Protein AF-A0A0R3MV48-F1 (afdb_monomer)

Solvent-accessible surface area (backbone atoms only — not comparable to full-atom values): 4501 Å² total; per-residue (Å²): 132,88,76,55,69,48,74,31,18,28,39,28,36,80,84,68,49,70,42,71,91,36,54,28,83,41,67,63,58,26,50,52,51,53,53,59,79,45,48,75,54,42,77,37,85,93,41,47,93,54,51,71,72,54,46,52,54,50,50,26,66,78,65,42,48,44,81,44,80,44,77,42,77,56,85,128

Secondary structure (DSSP, 8-state):
---EEEEEEEEE-TTS-EEEEEEESSHHHHHHHHHHHTGGGGGSTTTTT--HHHHHHHHHHHHT-EEEEEEEEE--

Radius of gyration: 14.58 Å; Cα contacts (8 Å, |Δi|>4): 98; chains: 1; bounding box: 28×23×47 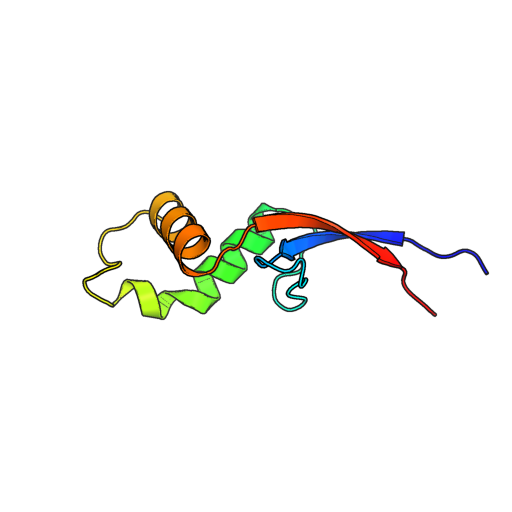Å

pLDDT: mean 87.25, std 8.92, range [56.09, 95.31]

Mean predicted aligned error: 5.05 Å

Structure (mmCIF, N/CA/C/O backbone):
data_AF-A0A0R3MV48-F1
#
_entry.id   AF-A0A0R3MV48-F1
#
loop_
_atom_site.group_PDB
_atom_site.id
_atom_site.type_symbol
_atom_site.label_atom_id
_atom_site.label_alt_id
_atom_site.label_comp_id
_atom_site.label_asym_id
_atom_site.label_entity_id
_atom_site.label_seq_id
_atom_site.pdbx_PDB_ins_code
_atom_site.Cartn_x
_atom_site.Cartn_y
_atom_site.Cartn_z
_atom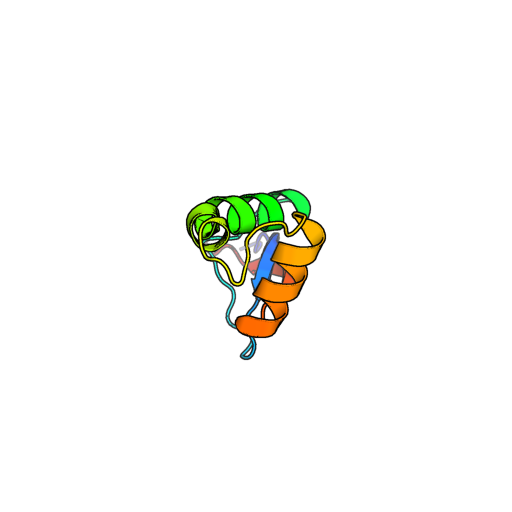_site.occupancy
_atom_site.B_iso_or_equiv
_atom_site.auth_seq_id
_atom_site.auth_comp_id
_atom_site.auth_asym_id
_atom_site.auth_atom_id
_atom_site.pdbx_PDB_model_num
ATOM 1 N N . MET A 1 1 ? 14.016 -8.033 -32.299 1.00 56.09 1 MET A N 1
ATOM 2 C CA . MET A 1 1 ? 13.597 -6.825 -31.543 1.00 56.09 1 MET A CA 1
ATOM 3 C C . MET A 1 1 ? 14.215 -6.855 -30.147 1.00 56.09 1 MET A C 1
ATOM 5 O O . MET A 1 1 ? 14.101 -7.873 -29.480 1.00 56.09 1 MET A O 1
ATOM 9 N N . LYS A 1 2 ? 14.896 -5.789 -29.693 1.00 57.22 2 LYS A N 1
ATOM 10 C CA . LYS A 1 2 ? 15.424 -5.713 -28.314 1.00 57.22 2 LYS A CA 1
ATOM 11 C C . LYS A 1 2 ? 14.270 -5.417 -27.350 1.00 57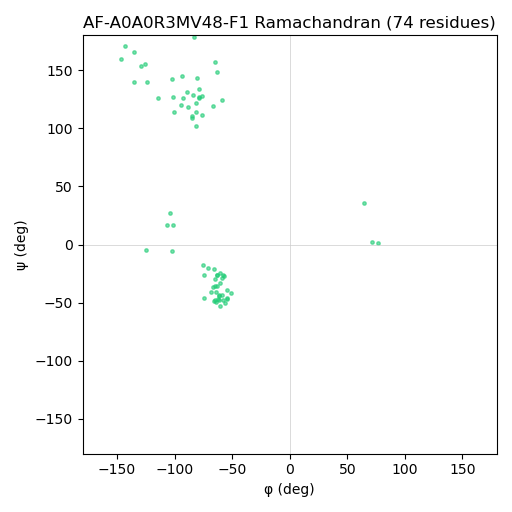.22 2 LYS A C 1
ATOM 13 O O . LYS A 1 2 ? 13.723 -4.317 -27.375 1.00 57.22 2 LYS A O 1
ATOM 18 N N . HIS A 1 3 ? 13.900 -6.380 -26.508 1.00 61.62 3 HIS A N 1
ATOM 19 C CA . HIS A 1 3 ? 12.941 -6.146 -25.428 1.00 61.62 3 HIS A CA 1
ATOM 20 C C . HIS A 1 3 ? 13.562 -5.196 -24.397 1.00 61.62 3 H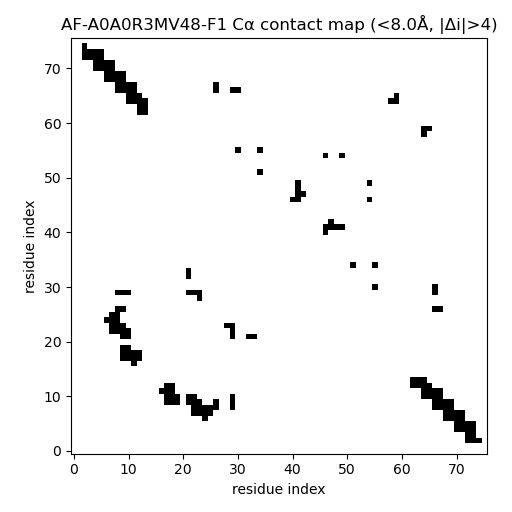IS A C 1
ATOM 22 O O . HIS A 1 3 ? 14.587 -5.515 -23.796 1.00 61.62 3 HIS A O 1
ATOM 28 N N . LYS A 1 4 ? 12.953 -4.025 -24.179 1.00 70.31 4 LYS A N 1
ATOM 29 C CA . LYS A 1 4 ? 13.319 -3.156 -23.054 1.00 70.31 4 LYS A CA 1
ATOM 30 C C . LYS A 1 4 ? 12.540 -3.621 -21.826 1.00 70.31 4 LYS A C 1
ATOM 32 O O . LYS A 1 4 ? 11.320 -3.477 -21.770 1.00 70.31 4 LYS A O 1
ATOM 37 N N . SER A 1 5 ? 13.239 -4.201 -20.854 1.00 77.88 5 SER A N 1
ATOM 38 C CA . SER A 1 5 ? 12.674 -4.478 -19.535 1.00 77.88 5 SER A CA 1
ATOM 39 C C . SER A 1 5 ? 12.729 -3.213 -18.684 1.00 77.88 5 SER A C 1
ATOM 41 O O . SER A 1 5 ? 13.816 -2.682 -18.452 1.00 77.88 5 SER A O 1
ATOM 43 N N . GLN A 1 6 ? 11.582 -2.735 -18.204 1.00 86.31 6 GLN A N 1
ATOM 44 C CA . GLN A 1 6 ? 11.539 -1.631 -17.250 1.00 86.31 6 GLN A CA 1
ATOM 45 C C . GLN A 1 6 ? 11.313 -2.172 -15.843 1.00 86.31 6 GLN A C 1
ATOM 47 O O . GLN A 1 6 ? 10.352 -2.900 -15.593 1.00 86.31 6 GLN A O 1
ATOM 52 N N . ILE A 1 7 ? 12.184 -1.788 -14.911 1.00 89.00 7 ILE A N 1
ATOM 53 C CA . ILE A 1 7 ? 12.030 -2.175 -13.513 1.00 89.00 7 ILE A CA 1
ATOM 54 C C . ILE A 1 7 ? 11.173 -1.147 -12.776 1.00 89.00 7 ILE A C 1
ATOM 56 O O . ILE 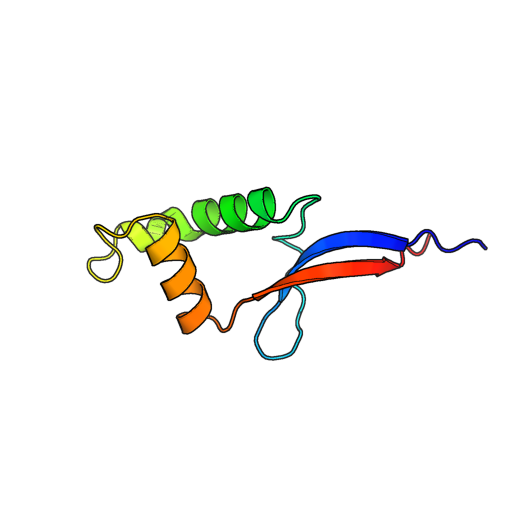A 1 7 ? 11.421 0.056 -12.854 1.00 89.00 7 ILE A O 1
ATOM 60 N N . ARG A 1 8 ? 10.172 -1.632 -12.043 1.00 92.56 8 ARG A N 1
ATOM 61 C CA . ARG A 1 8 ? 9.227 -0.831 -11.258 1.00 92.56 8 ARG A CA 1
ATOM 62 C C . ARG A 1 8 ? 9.023 -1.447 -9.878 1.00 92.56 8 ARG A C 1
ATOM 64 O O . ARG A 1 8 ? 9.373 -2.602 -9.647 1.00 92.56 8 ARG A O 1
ATOM 71 N N . TRP A 1 9 ? 8.434 -0.686 -8.970 1.00 94.81 9 TRP A N 1
ATOM 72 C CA . TRP A 1 9 ? 7.874 -1.192 -7.721 1.00 94.81 9 TRP A CA 1
ATOM 73 C C . TRP A 1 9 ? 6.360 -1.276 -7.849 1.00 94.81 9 TRP A C 1
ATOM 75 O O . TRP A 1 9 ? 5.759 -0.409 -8.477 1.00 94.81 9 TRP A O 1
ATOM 85 N N . ALA A 1 10 ? 5.758 -2.306 -7.265 1.00 94.50 10 ALA A N 1
ATOM 86 C CA . ALA A 1 10 ? 4.317 -2.522 -7.305 1.00 94.50 10 ALA A CA 1
ATOM 87 C C . ALA A 1 10 ? 3.814 -3.174 -6.015 1.00 94.50 10 ALA A C 1
ATOM 89 O O . ALA A 1 10 ? 4.583 -3.833 -5.306 1.00 94.50 10 ALA A O 1
ATOM 90 N N . VAL A 1 11 ? 2.512 -3.045 -5.748 1.00 94.19 11 VAL A N 1
ATOM 91 C CA . VAL A 1 11 ? 1.825 -3.886 -4.761 1.00 94.19 11 VAL A CA 1
ATOM 92 C C . VAL A 1 11 ? 1.522 -5.247 -5.386 1.00 94.19 11 VAL A C 1
ATOM 94 O O . VAL A 1 11 ? 0.907 -5.333 -6.445 1.00 94.19 11 VAL A O 1
ATOM 97 N N . VAL A 1 12 ? 1.935 -6.308 -4.703 1.00 93.19 12 VAL A N 1
ATOM 98 C CA . VAL A 1 12 ? 1.689 -7.706 -5.048 1.00 93.19 12 VAL A CA 1
ATOM 99 C C . VAL A 1 12 ? 0.803 -8.325 -3.972 1.00 93.19 12 VAL A C 1
ATOM 101 O O . VAL A 1 12 ? 1.117 -8.238 -2.781 1.00 93.19 12 VAL A O 1
ATOM 104 N N . GLY A 1 13 ? -0.316 -8.915 -4.389 1.00 89.88 13 GLY A N 1
ATOM 105 C CA . GLY A 1 13 ? -1.250 -9.613 -3.505 1.00 89.88 13 GLY A CA 1
ATOM 106 C C . GLY A 1 13 ? -0.853 -11.063 -3.207 1.00 89.88 13 GLY A C 1
ATOM 107 O O . GLY A 1 13 ? 0.120 -11.588 -3.747 1.00 89.88 13 GLY A O 1
ATOM 108 N N . TYR A 1 14 ? -1.661 -11.737 -2.385 1.00 81.62 14 TYR A N 1
ATOM 109 C CA . TYR A 1 14 ? -1.412 -13.100 -1.887 1.00 81.62 14 TYR A CA 1
ATOM 110 C C . TYR A 1 14 ? -1.242 -14.170 -2.987 1.00 81.62 14 TYR A C 1
ATOM 112 O O . TYR A 1 14 ? -0.539 -15.151 -2.784 1.00 81.62 14 TYR A O 1
ATOM 120 N N . ARG A 1 15 ? -1.820 -13.965 -4.178 1.00 81.88 15 ARG A N 1
ATOM 121 C CA . ARG A 1 15 ? -1.707 -14.882 -5.333 1.00 81.88 15 ARG A CA 1
ATOM 122 C C . ARG A 1 15 ? -0.699 -14.428 -6.395 1.00 81.88 15 ARG A C 1
ATOM 124 O O . ARG A 1 15 ? -0.776 -14.855 -7.538 1.00 81.88 15 ARG A O 1
ATOM 131 N N . GLY A 1 16 ? 0.197 -13.500 -6.058 1.00 83.81 16 GLY A N 1
ATOM 132 C CA . GLY A 1 16 ? 1.166 -12.953 -7.015 1.00 83.81 16 GLY A CA 1
ATOM 133 C C . GLY A 1 16 ? 0.584 -11.929 -7.996 1.00 83.81 16 GLY A C 1
ATOM 134 O O . GLY A 1 16 ? 1.326 -11.401 -8.819 1.00 83.81 16 GLY A O 1
ATOM 135 N N . TYR A 1 17 ? -0.710 -11.599 -7.886 1.00 87.88 17 TYR A N 1
ATOM 136 C CA . TYR A 1 17 ? -1.338 -10.545 -8.683 1.00 87.88 17 TYR A CA 1
ATOM 137 C C . TYR A 1 17 ? -0.638 -9.204 -8.448 1.00 87.88 17 TYR A C 1
ATOM 139 O O . TYR A 1 17 ? -0.534 -8.745 -7.305 1.00 87.88 17 TYR A O 1
ATOM 147 N N . ILE A 1 18 ? -0.181 -8.588 -9.538 1.00 89.12 18 ILE A N 1
ATOM 148 C CA . ILE A 1 18 ? 0.444 -7.269 -9.544 1.00 89.12 18 ILE A CA 1
ATOM 149 C C . ILE A 1 18 ? -0.660 -6.228 -9.710 1.00 89.12 18 ILE A C 1
ATOM 151 O O . ILE A 1 18 ? -1.347 -6.191 -10.728 1.00 89.12 18 ILE A O 1
ATOM 155 N N . ASN A 1 19 ? -0.811 -5.346 -8.725 1.00 85.88 19 ASN A N 1
ATOM 156 C CA . ASN A 1 19 ? -1.700 -4.205 -8.860 1.00 85.88 19 ASN A CA 1
ATOM 157 C C . ASN A 1 19 ? -0.986 -3.090 -9.635 1.00 85.88 19 ASN A C 1
ATOM 159 O O . ASN A 1 19 ? -0.159 -2.354 -9.087 1.00 85.88 19 ASN A O 1
ATOM 163 N N . HIS A 1 20 ? -1.336 -2.970 -10.915 1.00 82.75 20 HIS A N 1
ATOM 164 C CA . HIS A 1 20 ? -0.782 -1.967 -11.821 1.00 82.75 20 HIS A CA 1
ATOM 165 C C . HIS A 1 20 ? -1.108 -0.524 -11.400 1.00 82.75 20 HIS A C 1
ATOM 167 O O . HIS A 1 20 ? -0.319 0.382 -11.666 1.00 82.75 20 HIS A O 1
ATOM 173 N N . GLY A 1 21 ? -2.210 -0.306 -10.671 1.00 84.62 21 GLY A N 1
ATOM 174 C CA . GLY A 1 21 ? -2.597 1.008 -10.149 1.00 84.62 21 GLY A CA 1
ATOM 175 C C . GLY A 1 21 ? -1.598 1.580 -9.140 1.00 84.62 21 GLY A C 1
ATOM 176 O O . GLY A 1 21 ? -1.449 2.799 -9.046 1.00 84.62 21 GLY A O 1
ATOM 177 N N . TYR A 1 22 ? -0.843 0.715 -8.457 1.00 88.00 22 TYR A N 1
ATOM 178 C CA . TYR A 1 22 ? 0.190 1.085 -7.485 1.00 88.00 22 TYR A CA 1
ATOM 179 C C . TYR A 1 22 ? 1.613 0.924 -8.023 1.00 88.00 22 TYR A C 1
ATOM 181 O O . TYR A 1 22 ? 2.540 0.678 -7.253 1.00 88.00 22 TYR A O 1
ATOM 189 N N . MET A 1 23 ? 1.810 1.028 -9.338 1.00 90.69 23 MET A N 1
ATOM 190 C CA . MET A 1 23 ? 3.147 0.959 -9.919 1.00 90.69 23 MET A CA 1
ATOM 191 C C . MET A 1 23 ? 3.864 2.303 -9.890 1.00 90.69 23 MET A C 1
ATOM 193 O O . MET A 1 23 ? 3.357 3.303 -10.389 1.00 90.69 23 MET A O 1
ATOM 197 N N . ALA A 1 24 ? 5.087 2.309 -9.364 1.00 91.94 24 ALA A N 1
ATOM 198 C CA . ALA A 1 24 ? 5.933 3.496 -9.335 1.00 91.94 24 ALA A CA 1
ATOM 199 C C . ALA A 1 24 ? 7.413 3.157 -9.558 1.00 91.94 24 ALA A C 1
ATOM 201 O O . ALA A 1 24 ? 7.822 1.996 -9.607 1.00 91.94 24 ALA A O 1
ATOM 202 N N . PHE A 1 25 ? 8.238 4.191 -9.732 1.00 89.62 25 PHE A N 1
ATOM 203 C CA . PHE A 1 25 ? 9.689 4.037 -9.881 1.00 89.62 25 PHE A CA 1
ATOM 204 C C . PHE A 1 25 ? 10.402 3.707 -8.565 1.00 89.62 25 PHE A C 1
ATOM 206 O O . PHE A 1 25 ? 11.449 3.066 -8.586 1.00 89.62 25 PHE A O 1
ATOM 213 N N . THR A 1 26 ? 9.830 4.100 -7.427 1.00 93.44 26 THR A N 1
ATOM 214 C CA . THR A 1 26 ? 10.406 3.883 -6.096 1.00 93.44 26 THR A CA 1
ATOM 215 C C . THR A 1 26 ? 9.403 3.177 -5.195 1.00 93.44 26 THR A C 1
ATOM 217 O O . THR A 1 26 ? 8.192 3.266 -5.389 1.00 93.44 26 THR A O 1
ATOM 220 N N . ARG A 1 27 ? 9.908 2.480 -4.174 1.00 92.75 27 ARG A N 1
ATOM 221 C CA . ARG A 1 27 ? 9.071 1.840 -3.153 1.00 92.75 27 ARG A CA 1
ATOM 222 C C . ARG A 1 27 ? 8.261 2.860 -2.343 1.00 92.75 27 ARG A C 1
ATOM 224 O O . ARG A 1 27 ? 7.137 2.549 -1.967 1.00 92.75 27 ARG A O 1
ATOM 231 N N . GLY A 1 28 ? 8.834 4.037 -2.075 1.00 94.06 28 GLY A N 1
ATOM 232 C CA . GLY A 1 28 ? 8.192 5.116 -1.315 1.00 94.06 28 GLY A CA 1
ATOM 233 C C . GLY A 1 28 ? 6.912 5.599 -1.987 1.00 94.06 28 GLY A C 1
ATOM 234 O O . GLY A 1 28 ? 5.846 5.490 -1.393 1.00 94.06 28 GLY A O 1
ATOM 235 N N . HIS A 1 29 ? 6.990 5.950 -3.274 1.00 95.31 29 HIS A N 1
ATOM 236 C CA . HIS A 1 29 ? 5.829 6.416 -4.039 1.00 95.31 29 HIS A CA 1
ATOM 237 C C . HIS A 1 29 ? 4.702 5.374 -4.123 1.00 95.31 29 HIS A C 1
ATOM 239 O O . HIS A 1 29 ? 3.528 5.732 -4.133 1.00 95.31 29 HIS A O 1
ATOM 245 N N . VAL A 1 30 ? 5.030 4.073 -4.158 1.00 94.94 30 VAL A N 1
ATOM 246 C CA . VAL A 1 30 ? 4.007 3.014 -4.071 1.00 94.94 30 VAL A CA 1
ATOM 247 C C . VAL A 1 30 ? 3.264 3.094 -2.740 1.00 94.94 30 VAL A C 1
ATOM 249 O O . VAL A 1 30 ? 2.039 3.033 -2.717 1.00 94.94 30 VAL A O 1
ATOM 252 N N . ILE A 1 31 ? 3.998 3.215 -1.633 1.00 93.88 31 ILE A N 1
ATOM 253 C CA . ILE A 1 31 ? 3.410 3.261 -0.292 1.00 93.88 31 ILE A CA 1
ATOM 254 C C . ILE A 1 31 ? 2.575 4.531 -0.131 1.00 93.88 31 ILE A C 1
ATOM 256 O O . ILE A 1 31 ? 1.421 4.425 0.264 1.00 93.88 31 ILE A O 1
ATOM 260 N N . GLU A 1 32 ? 3.112 5.696 -0.490 1.00 93.94 32 GLU A N 1
ATOM 261 C CA . GLU A 1 32 ? 2.406 6.984 -0.440 1.00 93.94 32 GLU A CA 1
ATOM 262 C C . GLU A 1 32 ? 1.088 6.943 -1.214 1.00 93.94 32 GLU A C 1
ATOM 264 O O . GLU A 1 32 ? 0.044 7.311 -0.676 1.00 93.94 32 GLU A O 1
ATOM 269 N N . LYS A 1 33 ? 1.104 6.401 -2.438 1.00 94.69 33 LYS A N 1
ATOM 270 C CA . LYS A 1 33 ? -0.113 6.250 -3.238 1.00 94.69 33 LYS A CA 1
ATOM 271 C C . LYS A 1 33 ? -1.139 5.349 -2.554 1.00 94.69 33 LYS A C 1
ATOM 273 O O . LYS A 1 33 ? -2.314 5.693 -2.493 1.00 94.69 33 LYS A O 1
ATOM 278 N N . VAL A 1 34 ? -0.711 4.214 -1.997 1.00 93.19 34 VAL A N 1
ATOM 279 C CA . VAL A 1 34 ? -1.632 3.323 -1.274 1.00 93.19 34 VAL A CA 1
ATOM 280 C C . VAL A 1 34 ? -2.208 4.002 -0.031 1.00 93.19 34 VAL A C 1
ATOM 282 O O . VAL A 1 34 ? -3.395 3.844 0.251 1.00 93.19 34 VAL A O 1
ATOM 285 N N . LEU A 1 35 ? -1.383 4.742 0.715 1.00 93.19 35 LEU A N 1
ATOM 286 C CA . LEU A 1 35 ? -1.815 5.490 1.895 1.00 93.19 35 LEU A CA 1
ATOM 287 C C . LEU A 1 35 ? -2.858 6.553 1.534 1.00 93.19 35 LEU A C 1
ATOM 289 O O . LEU A 1 35 ? -3.859 6.662 2.240 1.00 93.19 35 LEU A O 1
ATOM 293 N N . SER A 1 36 ? -2.644 7.279 0.434 1.00 93.06 36 SER A N 1
ATOM 294 C CA . SER A 1 36 ? -3.562 8.301 -0.073 1.00 93.06 36 SER A CA 1
ATOM 295 C C . SER A 1 36 ? -4.907 7.704 -0.502 1.00 93.06 36 SER A C 1
ATOM 297 O O . SER A 1 36 ? -5.949 8.125 -0.001 1.00 93.06 36 SER A O 1
ATOM 299 N N . ASP A 1 37 ? -4.896 6.641 -1.314 1.00 93.25 37 ASP A N 1
ATOM 300 C CA . ASP A 1 37 ? -6.119 5.977 -1.796 1.00 93.25 37 ASP A CA 1
ATOM 301 C C . ASP A 1 37 ? -6.989 5.408 -0.661 1.00 93.25 37 ASP A C 1
ATOM 303 O O . ASP A 1 37 ? -8.196 5.226 -0.814 1.00 93.25 37 ASP A O 1
ATOM 307 N N . HIS A 1 38 ? -6.381 5.107 0.489 1.00 91.69 38 HIS A N 1
ATOM 308 C CA . HIS A 1 38 ? -7.059 4.516 1.641 1.00 91.69 38 HIS A CA 1
ATOM 309 C C . HIS A 1 38 ? -7.261 5.505 2.794 1.00 91.69 38 HIS A C 1
ATOM 311 O O . HIS A 1 38 ? -7.550 5.069 3.911 1.00 91.69 38 HIS A O 1
ATOM 317 N N . VAL A 1 39 ? -7.152 6.818 2.551 1.00 88.25 39 VAL A N 1
ATOM 318 C CA . VAL A 1 39 ? -7.289 7.847 3.596 1.00 88.25 39 VAL A CA 1
ATOM 319 C C . VAL A 1 39 ? -8.606 7.723 4.369 1.00 88.25 39 VAL A C 1
ATOM 321 O O . VAL A 1 39 ? -8.590 7.759 5.595 1.00 88.25 39 VAL A O 1
ATOM 324 N N . ARG A 1 40 ? -9.715 7.411 3.684 1.00 88.94 40 ARG A N 1
ATOM 325 C CA . ARG A 1 40 ? -11.041 7.215 4.301 1.00 88.94 40 ARG A CA 1
ATOM 326 C C . ARG A 1 40 ? -11.073 6.106 5.353 1.00 88.94 40 ARG A C 1
ATOM 328 O O . ARG A 1 40 ? -11.857 6.165 6.290 1.00 88.94 40 ARG A O 1
ATOM 335 N N . LEU A 1 41 ? -10.215 5.083 5.248 1.00 87.56 41 LEU A N 1
ATOM 336 C CA . LEU A 1 41 ? -10.161 4.044 6.281 1.00 87.56 41 LEU A CA 1
ATOM 337 C C . LEU A 1 41 ? -9.695 4.611 7.621 1.00 87.56 41 LEU A C 1
ATOM 339 O O . LEU A 1 41 ? -10.126 4.098 8.650 1.00 87.56 41 LEU A O 1
ATOM 343 N N . ARG A 1 42 ? -8.863 5.661 7.626 1.00 82.94 42 ARG A N 1
ATOM 344 C CA . ARG A 1 42 ? -8.358 6.292 8.856 1.00 82.94 42 ARG A CA 1
ATOM 345 C C . ARG A 1 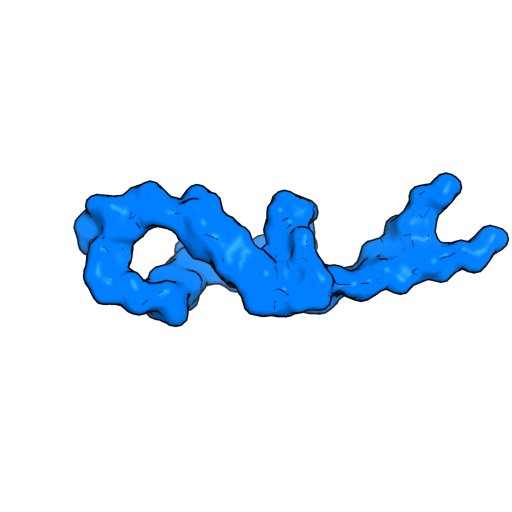42 ? -9.443 6.976 9.680 1.00 82.94 42 ARG A C 1
ATOM 347 O O . ARG A 1 42 ? -9.250 7.157 10.876 1.00 82.94 42 ARG A O 1
ATOM 354 N N . GLU A 1 43 ? -10.566 7.315 9.058 1.00 85.25 43 GLU A N 1
ATOM 355 C CA . GLU A 1 43 ? -11.721 7.921 9.726 1.00 85.25 43 GLU A CA 1
ATOM 356 C C . GLU A 1 43 ? -12.509 6.889 10.546 1.00 85.25 43 GLU A C 1
ATOM 358 O O . GLU A 1 43 ? -13.275 7.244 11.437 1.00 85.25 43 GLU A O 1
ATOM 363 N N . THR A 1 44 ? -12.311 5.592 10.290 1.00 87.50 44 THR A N 1
ATOM 364 C CA . THR A 1 44 ? -13.003 4.542 11.043 1.00 87.50 44 THR A CA 1
ATOM 365 C C . THR A 1 44 ? -12.320 4.279 12.396 1.00 87.50 44 THR A C 1
ATOM 367 O O . THR A 1 44 ? -11.086 4.244 12.458 1.00 87.50 44 THR A O 1
ATOM 370 N N . PRO A 1 45 ? -13.072 3.984 13.478 1.00 85.62 45 PRO A N 1
ATOM 371 C CA . PRO A 1 45 ? -12.509 3.793 14.825 1.00 85.62 45 PRO A CA 1
ATOM 372 C C . PRO A 1 45 ? -11.438 2.700 14.914 1.00 85.62 45 PRO A C 1
ATOM 374 O O . PRO A 1 45 ? -10.546 2.732 15.751 1.00 85.62 45 PRO A O 1
ATOM 377 N N . VAL A 1 46 ? -11.504 1.708 14.023 1.00 86.88 46 VAL A N 1
ATOM 378 C CA . VAL A 1 46 ? -10.550 0.593 13.984 1.00 86.88 46 VAL A CA 1
ATOM 379 C C . VAL A 1 46 ? -9.166 1.037 13.485 1.00 86.88 46 VAL A C 1
ATOM 381 O O . VAL A 1 46 ? -8.179 0.329 13.705 1.00 86.88 46 VAL A O 1
ATOM 384 N N . TRP A 1 47 ? -9.071 2.163 12.780 1.00 88.19 47 TRP A N 1
ATOM 385 C CA . TRP A 1 47 ? -7.840 2.641 12.144 1.00 88.19 47 TRP A CA 1
ATOM 386 C C . TRP A 1 47 ? -7.451 4.062 12.563 1.00 88.19 47 TRP A C 1
ATOM 388 O O . TRP A 1 47 ? -6.376 4.519 12.164 1.00 88.19 47 TRP A O 1
ATOM 398 N N . SER A 1 48 ? -8.284 4.734 13.359 1.00 87.50 48 SER A N 1
ATOM 399 C CA . SER A 1 48 ? -7.989 6.048 13.919 1.00 87.50 48 SER A CA 1
ATOM 400 C C . SER A 1 48 ? -6.777 5.990 14.858 1.00 87.50 48 SER A C 1
ATOM 402 O O . SER A 1 48 ? -6.469 4.960 15.462 1.00 87.50 48 SER A O 1
ATOM 404 N N . GLY A 1 49 ? -6.020 7.089 14.918 1.00 86.38 49 GLY A N 1
ATOM 405 C CA . GLY A 1 49 ? -4.827 7.212 15.768 1.00 86.38 49 GLY A CA 1
ATOM 406 C C . GLY A 1 49 ? -3.601 6.395 15.330 1.00 86.38 49 GLY A C 1
ATOM 407 O O . GLY A 1 49 ? -2.575 6.432 16.005 1.00 86.38 49 GLY A O 1
ATOM 408 N N . LEU A 1 50 ? -3.659 5.664 14.210 1.00 91.38 50 LEU A N 1
ATOM 409 C CA . LEU A 1 50 ? -2.503 4.935 13.686 1.00 91.38 50 LEU A CA 1
ATOM 410 C C . LEU A 1 50 ? -1.545 5.870 12.939 1.00 91.38 50 LEU A C 1
ATOM 412 O O . LEU A 1 50 ? -1.950 6.611 12.044 1.00 91.38 50 LEU A O 1
ATOM 416 N N . THR A 1 51 ? -0.248 5.741 13.220 1.00 92.06 51 THR A N 1
ATOM 417 C CA . THR A 1 51 ? 0.802 6.319 12.363 1.00 92.06 51 THR A CA 1
ATOM 418 C C . THR A 1 51 ? 0.795 5.656 10.983 1.00 92.06 51 THR A C 1
ATOM 420 O O . THR A 1 51 ? 0.396 4.497 10.844 1.00 92.06 51 THR A O 1
ATOM 423 N N . ASP A 1 52 ? 1.325 6.327 9.961 1.00 91.56 52 ASP A N 1
ATOM 424 C CA . ASP A 1 52 ? 1.425 5.800 8.590 1.00 91.56 52 ASP A CA 1
ATOM 425 C C . ASP A 1 52 ? 2.069 4.412 8.529 1.00 91.56 52 ASP A C 1
ATOM 427 O O . ASP A 1 52 ? 1.583 3.508 7.847 1.00 91.56 52 ASP A O 1
ATOM 431 N N . ALA A 1 53 ? 3.127 4.202 9.314 1.00 90.69 53 ALA A N 1
ATOM 432 C CA . ALA A 1 53 ? 3.817 2.922 9.393 1.00 90.69 53 ALA A CA 1
ATOM 433 C C . ALA A 1 53 ? 2.951 1.817 10.022 1.00 90.69 53 ALA A C 1
ATOM 435 O O . ALA A 1 53 ? 3.055 0.648 9.635 1.00 90.69 53 ALA A O 1
ATOM 436 N N . GLN A 1 54 ? 2.124 2.142 11.020 1.00 93.44 54 GLN A N 1
ATOM 437 C CA . GLN A 1 54 ? 1.193 1.194 11.641 1.00 93.44 54 GLN A CA 1
ATOM 438 C C . GLN A 1 54 ? 0.003 0.910 10.722 1.00 93.44 54 GLN A C 1
ATOM 440 O O . GLN A 1 54 ? -0.330 -0.257 10.502 1.00 93.44 54 GLN A O 1
ATOM 445 N N . PHE A 1 55 ? -0.583 1.956 10.137 1.00 92.62 55 PHE A N 1
ATOM 446 C CA . PHE A 1 55 ? -1.666 1.865 9.165 1.00 92.62 55 PHE A CA 1
ATOM 447 C C . PHE A 1 55 ? -1.257 0.985 7.979 1.00 92.62 55 PHE A C 1
ATOM 449 O O . PHE A 1 55 ? -1.925 -0.006 7.680 1.00 92.62 55 PHE A O 1
ATOM 456 N N . TRP A 1 56 ? -0.087 1.246 7.388 1.00 92.25 56 TRP A N 1
ATOM 457 C CA . TRP A 1 56 ? 0.474 0.439 6.307 1.00 92.25 56 TRP A CA 1
ATOM 458 C C . TRP A 1 56 ? 0.667 -1.032 6.705 1.00 92.25 56 TRP A C 1
ATOM 460 O O . TRP A 1 56 ? 0.247 -1.940 5.984 1.00 92.25 56 TRP A O 1
ATOM 470 N N . ARG A 1 57 ? 1.259 -1.302 7.878 1.00 92.94 57 ARG A N 1
ATOM 471 C CA . ARG A 1 57 ? 1.435 -2.676 8.388 1.00 92.94 57 ARG A CA 1
ATOM 472 C C . ARG A 1 57 ? 0.100 -3.402 8.553 1.00 92.94 57 ARG A C 1
ATOM 474 O O . ARG A 1 57 ? -0.005 -4.571 8.177 1.00 92.94 57 ARG A O 1
ATOM 481 N N . LYS A 1 58 ? -0.913 -2.728 9.094 1.00 91.81 58 LYS A N 1
ATOM 482 C CA . LYS A 1 58 ? -2.250 -3.296 9.298 1.00 91.81 58 LYS A CA 1
ATOM 483 C C . LYS A 1 58 ? -2.962 -3.551 7.966 1.00 91.81 58 LYS A C 1
ATOM 485 O O . LYS A 1 58 ? -3.532 -4.628 7.785 1.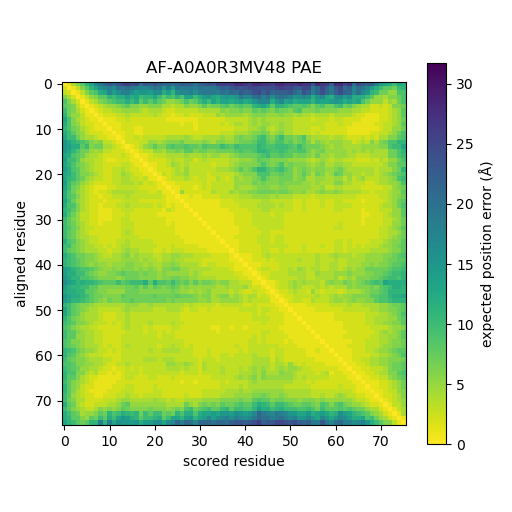00 91.81 58 LYS A O 1
ATOM 490 N N . LEU A 1 59 ? -2.845 -2.631 7.007 1.00 89.38 59 LEU A N 1
ATOM 491 C CA . LEU A 1 59 ? -3.400 -2.760 5.657 1.00 89.38 59 LEU A CA 1
ATOM 492 C C . LEU A 1 59 ? -2.790 -3.949 4.912 1.00 89.38 59 LEU A C 1
ATOM 494 O O . LEU A 1 59 ? -3.522 -4.795 4.398 1.00 89.38 59 LEU A O 1
ATOM 498 N N . LYS A 1 60 ? -1.457 -4.084 4.957 1.00 90.69 60 LYS A N 1
ATOM 499 C CA . LYS A 1 60 ? -0.745 -5.245 4.408 1.00 90.69 60 LYS A CA 1
ATOM 500 C C . LYS A 1 60 ? -1.262 -6.565 4.962 1.00 90.69 60 LYS A C 1
ATOM 502 O O . LYS A 1 60 ? -1.472 -7.491 4.187 1.00 90.69 60 LYS A O 1
ATOM 507 N N . ARG A 1 61 ? -1.457 -6.657 6.281 1.00 90.50 61 ARG A N 1
ATOM 508 C CA . ARG A 1 61 ? -1.959 -7.878 6.934 1.00 90.50 61 ARG A CA 1
ATOM 509 C C . ARG A 1 61 ? -3.384 -8.207 6.494 1.00 90.50 61 ARG A C 1
ATOM 511 O O . ARG A 1 61 ? -3.641 -9.336 6.106 1.00 90.50 61 ARG A O 1
ATOM 518 N N . ARG A 1 62 ? -4.287 -7.220 6.497 1.00 88.62 62 ARG A N 1
ATOM 519 C CA . ARG A 1 62 ? -5.698 -7.398 6.103 1.00 88.62 62 ARG A CA 1
ATOM 520 C C . ARG A 1 62 ? -5.872 -7.762 4.627 1.00 88.62 62 ARG A C 1
ATOM 522 O O . ARG A 1 62 ? -6.781 -8.512 4.301 1.00 88.62 62 ARG A O 1
ATOM 529 N N . ARG A 1 63 ? -5.038 -7.214 3.738 1.00 86.94 63 ARG A N 1
ATOM 530 C CA . ARG A 1 63 ? -5.160 -7.392 2.280 1.00 86.94 63 ARG A CA 1
ATOM 531 C C . ARG A 1 63 ? -4.176 -8.407 1.682 1.00 86.94 63 ARG A C 1
ATOM 533 O O . ARG A 1 63 ? -4.246 -8.686 0.488 1.00 86.94 63 ARG A O 1
ATOM 540 N N . GLY A 1 64 ? -3.243 -8.936 2.475 1.00 89.38 64 GLY A N 1
ATOM 541 C CA . GLY A 1 64 ? -2.183 -9.827 1.993 1.00 89.38 64 GLY A CA 1
ATOM 542 C C . GLY A 1 64 ? -1.223 -9.141 1.015 1.00 89.38 64 GLY A C 1
ATOM 543 O O . GLY A 1 64 ? -0.800 -9.749 0.035 1.00 89.38 64 GLY A O 1
ATOM 544 N N . TRP A 1 65 ? -0.926 -7.857 1.234 1.00 92.12 65 TRP A N 1
ATOM 545 C CA . TRP A 1 65 ? -0.138 -7.041 0.305 1.00 92.12 65 TRP A CA 1
ATOM 546 C C . TRP A 1 65 ? 1.356 -7.013 0.634 1.00 92.12 65 TRP A C 1
ATOM 548 O O . TRP A 1 65 ? 1.786 -6.961 1.790 1.00 92.12 65 TRP A O 1
ATOM 558 N N . SER A 1 66 ? 2.164 -6.965 -0.421 1.00 91.94 66 SER A N 1
ATOM 559 C CA . SER A 1 66 ? 3.622 -6.855 -0.403 1.00 91.94 66 SER A CA 1
ATOM 560 C C . SER A 1 66 ? 4.059 -5.815 -1.434 1.00 91.94 66 SER A C 1
ATOM 562 O O . SER A 1 66 ? 3.498 -5.785 -2.517 1.00 91.94 66 SER A O 1
ATOM 564 N N . VAL A 1 67 ? 5.054 -4.970 -1.140 1.00 94.12 67 VAL A N 1
ATOM 565 C CA . VAL A 1 67 ? 5.661 -4.118 -2.182 1.00 94.12 67 VAL A CA 1
ATOM 566 C C . VAL A 1 67 ? 6.882 -4.840 -2.712 1.00 94.12 67 VAL A C 1
ATOM 568 O O . VAL A 1 67 ? 7.791 -5.139 -1.935 1.00 94.12 67 VAL A O 1
ATOM 571 N N . ARG A 1 68 ? 6.896 -5.129 -4.012 1.00 93.62 68 ARG A N 1
ATOM 572 C CA . ARG A 1 68 ? 7.976 -5.877 -4.661 1.00 93.62 68 ARG A CA 1
ATOM 573 C C . ARG A 1 68 ? 8.478 -5.151 -5.895 1.00 93.62 68 ARG A C 1
ATOM 575 O O . ARG A 1 68 ? 7.749 -4.387 -6.527 1.00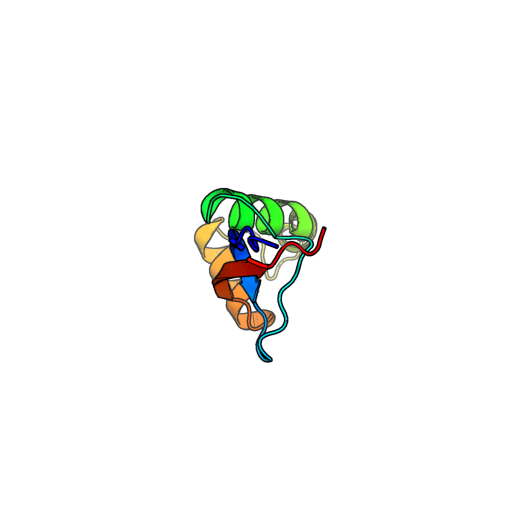 93.62 68 ARG A O 1
ATOM 582 N N . ARG A 1 69 ? 9.740 -5.412 -6.221 1.00 93.44 69 ARG A N 1
ATOM 583 C CA . ARG A 1 69 ? 10.357 -4.987 -7.472 1.00 93.44 69 ARG A CA 1
ATOM 584 C C . ARG A 1 69 ? 9.898 -5.944 -8.574 1.00 93.44 69 ARG A C 1
ATOM 586 O O . ARG A 1 69 ? 10.017 -7.155 -8.414 1.00 93.44 69 ARG A O 1
ATOM 593 N N . VAL A 1 70 ? 9.349 -5.404 -9.656 1.00 90.56 70 VAL A N 1
ATOM 594 C CA . VAL A 1 70 ? 8.809 -6.159 -10.793 1.00 90.56 70 VAL A CA 1
ATOM 595 C C . VAL A 1 70 ? 9.491 -5.708 -12.080 1.00 90.56 70 VAL A C 1
ATOM 597 O O . VAL A 1 70 ? 9.759 -4.519 -12.267 1.00 90.56 70 VAL A O 1
ATOM 600 N N . SER A 1 71 ? 9.802 -6.663 -12.956 1.00 88.06 71 SER A N 1
ATOM 601 C CA . SER A 1 71 ? 10.356 -6.396 -14.284 1.00 88.06 71 SER A CA 1
ATOM 602 C C . SER A 1 71 ? 9.235 -6.493 -15.307 1.00 88.06 71 SER A C 1
ATOM 604 O O . SER A 1 71 ? 8.661 -7.564 -15.497 1.00 88.06 71 SER A O 1
ATOM 606 N N . LEU A 1 72 ? 8.895 -5.373 -15.939 1.00 82.38 72 LEU A N 1
ATOM 607 C CA . LEU A 1 72 ? 7.903 -5.340 -17.003 1.00 82.38 72 LEU A CA 1
ATOM 608 C C . LEU A 1 72 ? 8.593 -5.499 -18.350 1.00 82.38 72 LEU A C 1
ATOM 610 O O . LEU A 1 72 ? 9.485 -4.719 -18.691 1.00 82.38 72 LEU A O 1
ATOM 614 N N . ARG A 1 73 ? 8.144 -6.474 -19.141 1.00 81.38 73 ARG A N 1
ATOM 615 C CA . ARG A 1 73 ? 8.476 -6.537 -20.565 1.00 81.38 73 ARG A CA 1
ATOM 616 C C . ARG A 1 73 ? 7.533 -5.599 -21.306 1.00 81.38 73 ARG A C 1
ATOM 618 O O . ARG A 1 73 ? 6.333 -5.842 -21.337 1.00 81.38 73 ARG A O 1
ATOM 625 N N . VAL A 1 74 ? 8.073 -4.532 -21.885 1.00 68.75 74 VAL A N 1
ATOM 626 C CA . VAL A 1 74 ? 7.293 -3.642 -22.748 1.00 68.75 74 VAL A CA 1
ATOM 627 C C . VAL A 1 74 ? 7.295 -4.247 -24.151 1.00 68.75 74 VAL A C 1
ATOM 629 O O . VAL A 1 74 ? 8.344 -4.290 -24.800 1.00 68.75 74 VAL A O 1
ATOM 632 N N . ALA A 1 75 ? 6.148 -4.767 -24.589 1.00 63.41 75 ALA A N 1
ATOM 633 C CA . ALA A 1 75 ? 5.919 -5.078 -25.997 1.00 63.41 75 ALA A CA 1
ATOM 634 C C . ALA A 1 75 ? 5.658 -3.752 -26.729 1.00 63.41 75 ALA A C 1
ATOM 636 O O . ALA A 1 75 ? 4.873 -2.939 -26.244 1.00 63.41 75 ALA A O 1
ATOM 637 N N .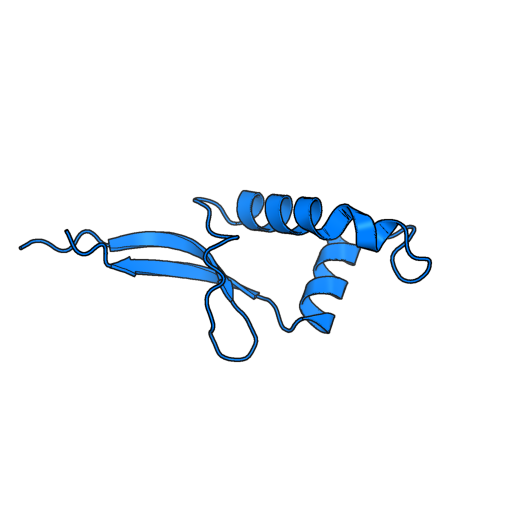 ARG A 1 76 ? 6.403 -3.503 -27.809 1.00 59.09 76 ARG A N 1
ATOM 638 C CA . ARG A 1 76 ? 6.167 -2.379 -28.722 1.00 59.09 76 ARG A CA 1
ATOM 639 C C . ARG A 1 76 ? 5.250 -2.839 -29.834 1.00 59.09 76 ARG A C 1
ATOM 641 O O . ARG A 1 76 ? 5.474 -3.989 -30.273 1.00 59.09 76 ARG A O 1
#

Sequence (76 aa):
MKHKSQIRWAVVGYRGYINHGYMAFTRGHVIEKVLSDHVRLRETPVWSGLTDAQFWRKLKRRRGWSVRRVSLRVAR

Foldseek 3Di:
DDWDKDKWKFKAAPVRDTDPQLTDRDLVSSLVSVCVVCVVVCVDPVNDPDDSVRNSVVCCVVGVIDIDIDIDGDDD

Organism: NCBI:txid1300035